Protein AF-A0A453EKZ5-F1 (afdb_monomer_lite)

Structure (mmCIF, N/CA/C/O backbone):
data_AF-A0A453EKZ5-F1
#
_entry.id   AF-A0A453EKZ5-F1
#
loop_
_atom_site.group_PDB
_atom_site.id
_atom_site.type_symbol
_atom_site.label_atom_id
_atom_site.label_alt_id
_atom_site.label_comp_id
_atom_site.label_asym_id
_atom_site.label_entity_id
_atom_site.label_seq_id
_atom_site.pdbx_PDB_ins_code
_atom_site.Cartn_x
_atom_site.Cartn_y
_atom_site.Cartn_z
_atom_site.occupancy
_atom_site.B_iso_or_equiv
_atom_site.auth_seq_id
_atom_site.auth_comp_id
_atom_site.auth_asym_id
_atom_site.auth_atom_id
_atom_site.pdbx_PDB_model_num
ATOM 1 N N . PRO A 1 1 ? 11.936 -19.146 4.620 1.00 46.62 1 PRO A N 1
ATOM 2 C CA . PRO A 1 1 ? 11.193 -18.023 5.239 1.00 46.62 1 PRO A CA 1
ATOM 3 C C . PRO A 1 1 ? 9.752 -17.952 4.704 1.00 46.62 1 PRO A C 1
ATOM 5 O O . PRO A 1 1 ? 9.478 -17.277 3.717 1.00 46.62 1 PRO A O 1
ATOM 8 N N . HIS A 1 2 ? 8.849 -18.723 5.315 1.00 42.22 2 HIS A N 1
ATOM 9 C CA . HIS A 1 2 ? 7.422 -18.678 4.997 1.00 42.22 2 HIS A CA 1
ATOM 10 C C . HIS A 1 2 ? 6.851 -17.343 5.484 1.00 42.22 2 HIS A C 1
ATOM 12 O O . HIS A 1 2 ? 6.833 -17.075 6.683 1.00 42.22 2 HIS A O 1
ATOM 18 N N . MET A 1 3 ? 6.413 -16.495 4.553 1.00 52.53 3 MET A N 1
ATOM 19 C CA . MET A 1 3 ? 5.662 -15.282 4.866 1.00 52.53 3 MET A CA 1
ATOM 20 C C . MET A 1 3 ? 4.244 -15.699 5.245 1.00 52.53 3 MET A C 1
ATOM 22 O O . MET A 1 3 ? 3.352 -15.762 4.403 1.00 52.53 3 MET A O 1
ATOM 26 N N . ILE A 1 4 ? 4.064 -16.075 6.509 1.00 51.62 4 ILE A N 1
ATOM 27 C CA . ILE A 1 4 ? 2.748 -16.312 7.093 1.00 51.62 4 ILE A CA 1
ATOM 28 C C . ILE A 1 4 ? 2.074 -14.938 7.104 1.00 51.62 4 ILE A C 1
ATOM 30 O O . ILE A 1 4 ? 2.440 -14.074 7.900 1.00 51.62 4 ILE A O 1
ATOM 34 N N . SER A 1 5 ? 1.179 -14.691 6.145 1.00 55.47 5 SER A N 1
ATOM 35 C CA . SER A 1 5 ? 0.409 -13.449 6.134 1.00 55.47 5 SER A CA 1
ATOM 36 C C . SER A 1 5 ? -0.409 -13.387 7.428 1.00 55.47 5 SER A C 1
ATOM 38 O O . SER A 1 5 ? -1.120 -14.345 7.729 1.00 55.47 5 SER A O 1
ATOM 40 N N . PRO A 1 6 ? -0.326 -12.293 8.204 1.00 53.88 6 PRO A N 1
ATOM 41 C CA . PRO A 1 6 ? -1.081 -12.139 9.453 1.00 53.88 6 PRO A CA 1
ATOM 42 C C . PRO A 1 6 ? -2.600 -12.039 9.219 1.00 53.88 6 PRO A C 1
ATOM 44 O O . PRO A 1 6 ? -3.393 -12.162 10.145 1.00 53.88 6 PRO A O 1
ATOM 47 N N . CYS A 1 7 ? -3.001 -11.837 7.968 1.00 56.59 7 CYS A N 1
ATOM 48 C CA . CYS A 1 7 ? -4.361 -11.864 7.466 1.00 56.59 7 CYS A CA 1
ATOM 49 C C . CYS A 1 7 ? -4.609 -13.265 6.896 1.00 56.59 7 CYS A C 1
ATOM 51 O O . CYS A 1 7 ? -3.923 -13.644 5.947 1.00 56.59 7 CYS A O 1
ATOM 53 N N . GLY A 1 8 ? -5.569 -14.019 7.438 1.00 54.06 8 GLY A N 1
ATOM 54 C CA . GLY A 1 8 ? -5.954 -15.366 6.990 1.00 54.06 8 GLY A CA 1
ATOM 55 C C . GLY A 1 8 ? -6.592 -15.424 5.593 1.00 54.06 8 GLY A C 1
ATOM 56 O O . GLY A 1 8 ? -7.676 -15.973 5.429 1.00 54.06 8 GLY A O 1
ATOM 57 N N . GLY A 1 9 ? -5.938 -14.847 4.585 1.00 50.75 9 GLY A N 1
ATOM 58 C CA . GLY A 1 9 ? -6.283 -14.973 3.178 1.00 50.75 9 GLY A CA 1
ATOM 59 C C . GLY A 1 9 ? -5.620 -16.213 2.588 1.00 50.75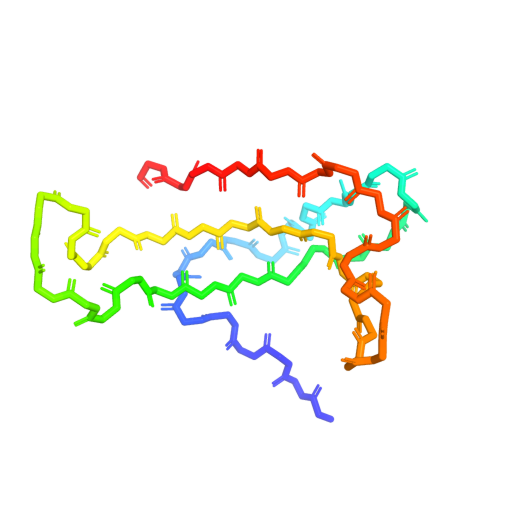 9 GLY A C 1
ATOM 60 O O . GLY A 1 9 ? -4.408 -16.386 2.690 1.00 50.75 9 GLY A O 1
ATOM 61 N N . SER A 1 10 ? -6.448 -17.074 2.004 1.00 49.31 10 SER A N 1
ATOM 62 C CA . SER A 1 10 ? -6.115 -18.301 1.273 1.00 49.31 10 SER A CA 1
ATOM 63 C C . SER A 1 10 ? -4.793 -18.222 0.474 1.00 49.31 10 SER A C 1
ATOM 65 O O . SER A 1 10 ? -4.516 -17.177 -0.115 1.00 49.31 10 SER A O 1
ATOM 67 N N . PRO A 1 11 ? -4.006 -19.313 0.347 1.00 50.25 11 PRO A N 1
ATOM 68 C CA . PRO A 1 11 ? -2.730 -19.356 -0.388 1.00 50.25 11 PRO A CA 1
ATOM 69 C C . PRO A 1 11 ? -2.836 -19.106 -1.907 1.00 50.25 11 PRO A C 1
ATOM 71 O O . PRO A 1 11 ? -1.858 -19.296 -2.630 1.00 50.25 11 PRO A O 1
ATOM 74 N N . GLY A 1 12 ? -3.988 -18.649 -2.408 1.00 53.25 12 GLY A N 1
ATOM 75 C CA . GLY A 1 12 ? -4.080 -17.989 -3.703 1.00 53.25 12 GLY A CA 1
ATOM 76 C C . GLY A 1 12 ? -3.324 -16.669 -3.633 1.00 53.25 12 GLY A C 1
ATOM 77 O O . GLY A 1 12 ? -3.896 -15.634 -3.313 1.00 53.25 12 GLY A O 1
ATOM 78 N N . THR A 1 13 ? -2.016 -16.718 -3.867 1.00 63.16 13 THR A N 1
ATOM 79 C CA . THR A 1 13 ? -1.130 -15.557 -3.862 1.00 63.16 13 THR A CA 1
ATOM 80 C C . THR A 1 13 ? -1.694 -14.470 -4.771 1.00 63.16 13 THR A C 1
ATOM 82 O O . THR A 1 13 ? -1.605 -14.576 -5.994 1.00 63.16 13 THR A O 1
ATOM 85 N N . CYS A 1 14 ? -2.280 -13.418 -4.198 1.00 73.88 14 CYS A N 1
ATOM 86 C CA . CYS A 1 14 ? -2.586 -12.218 -4.962 1.00 73.88 14 CYS A CA 1
ATOM 87 C C . CYS A 1 14 ? -1.265 -11.683 -5.526 1.00 73.88 14 CYS A C 1
ATOM 89 O O . CYS A 1 14 ? -0.261 -11.604 -4.814 1.00 73.88 14 CYS A O 1
ATOM 91 N N . PHE A 1 15 ? -1.244 -11.361 -6.817 1.00 85.50 15 PHE A N 1
ATOM 92 C CA . PHE A 1 15 ? -0.068 -10.810 -7.484 1.00 85.50 15 PHE A CA 1
ATOM 93 C C . PHE A 1 15 ? -0.266 -9.312 -7.700 1.00 85.50 15 PHE A C 1
ATOM 95 O O . PHE A 1 15 ? -1.342 -8.878 -8.108 1.00 85.50 15 PHE A O 1
ATOM 102 N N . CYS A 1 16 ? 0.772 -8.513 -7.450 1.00 89.69 16 CYS A N 1
ATOM 103 C CA . CYS A 1 16 ? 0.737 -7.090 -7.790 1.00 89.69 16 CYS A CA 1
ATOM 104 C C . CYS A 1 16 ? 1.011 -6.868 -9.290 1.00 89.69 16 CYS A C 1
ATOM 106 O O . CYS A 1 16 ? 1.283 -7.810 -10.038 1.00 89.69 16 CYS A O 1
ATOM 108 N N . TYR A 1 17 ? 1.024 -5.609 -9.741 1.00 89.12 17 TYR A N 1
ATOM 109 C CA . TYR A 1 17 ? 1.334 -5.268 -11.139 1.00 89.12 17 TYR A CA 1
ATOM 110 C C . TYR A 1 17 ? 2.733 -5.711 -11.592 1.00 89.12 17 TYR A C 1
ATOM 112 O O . TYR A 1 17 ? 2.949 -5.943 -12.777 1.00 89.12 17 TYR A O 1
ATOM 120 N N . CYS A 1 18 ? 3.662 -5.920 -10.656 1.00 89.00 18 CY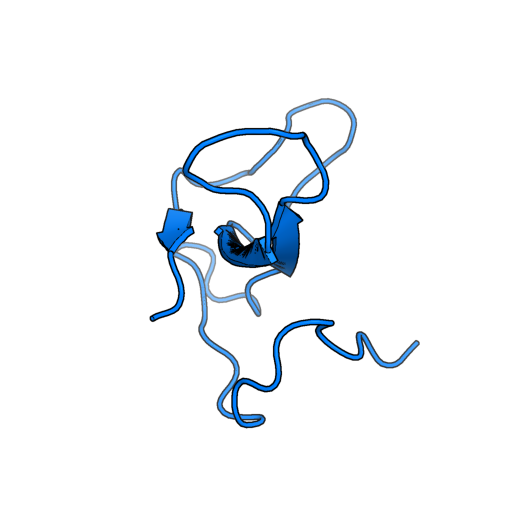S A N 1
ATOM 121 C CA . CYS A 1 18 ? 4.979 -6.495 -10.937 1.00 89.00 18 CYS A CA 1
ATOM 122 C C . CYS A 1 18 ? 4.959 -8.024 -11.121 1.00 89.00 18 CYS A C 1
ATOM 124 O O . CYS A 1 18 ? 6.023 -8.617 -11.259 1.00 89.00 18 CYS A O 1
ATOM 126 N N . ARG A 1 19 ? 3.782 -8.668 -11.074 1.00 88.00 19 ARG A N 1
ATOM 127 C CA . ARG A 1 19 ? 3.599 -10.129 -11.159 1.00 88.00 19 ARG A CA 1
ATOM 128 C C . ARG A 1 19 ? 4.316 -10.917 -10.055 1.00 88.00 19 ARG A C 1
ATOM 130 O O . ARG A 1 19 ? 4.593 -12.098 -10.224 1.00 88.00 19 ARG A O 1
ATOM 137 N N . VAL A 1 20 ? 4.576 -10.284 -8.911 1.00 86.88 20 VAL A N 1
ATOM 138 C CA . VAL A 1 20 ? 5.130 -10.941 -7.715 1.00 86.88 20 VAL A CA 1
ATOM 139 C C . VAL A 1 20 ? 4.068 -11.061 -6.618 1.00 86.88 20 VAL A C 1
ATOM 141 O O . VAL A 1 20 ? 3.128 -10.255 -6.614 1.00 86.88 20 VAL A O 1
ATOM 144 N N . PRO A 1 21 ? 4.197 -12.027 -5.687 1.00 86.56 21 PRO A N 1
ATOM 145 C CA . PRO A 1 21 ? 3.272 -12.173 -4.568 1.00 86.56 21 PRO A CA 1
ATOM 146 C C . PRO A 1 21 ? 3.169 -10.879 -3.767 1.00 86.56 21 PRO A C 1
ATOM 148 O O . PRO A 1 21 ? 4.183 -10.283 -3.408 1.00 86.56 21 PRO A O 1
ATOM 151 N N . THR A 1 22 ? 1.952 -10.429 -3.485 1.00 86.69 22 THR A N 1
ATOM 152 C CA . THR A 1 22 ? 1.714 -9.228 -2.681 1.00 86.69 22 THR A CA 1
ATOM 153 C C . THR A 1 22 ? 2.219 -9.412 -1.256 1.00 86.69 22 THR A C 1
ATOM 155 O O . THR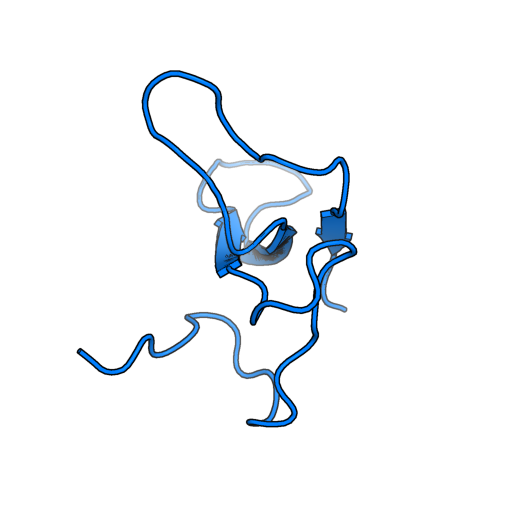 A 1 22 ? 2.195 -10.518 -0.718 1.00 86.69 22 THR A O 1
ATOM 158 N N . ARG A 1 23 ? 2.621 -8.315 -0.614 1.00 83.88 23 ARG A N 1
ATOM 159 C CA . ARG A 1 23 ? 2.911 -8.288 0.827 1.00 83.88 23 ARG A CA 1
ATOM 160 C C . ARG A 1 23 ? 1.761 -7.621 1.555 1.00 83.88 23 ARG A C 1
ATOM 162 O O . ARG A 1 23 ? 1.204 -6.659 1.038 1.00 83.88 23 ARG A O 1
ATOM 169 N N . GLY A 1 24 ? 1.415 -8.104 2.735 1.00 84.56 24 GLY A N 1
ATOM 170 C CA . GLY A 1 24 ? 0.305 -7.560 3.504 1.00 84.56 24 GLY A CA 1
ATOM 171 C C . GLY A 1 24 ? 0.601 -7.477 4.987 1.00 84.56 24 GLY A C 1
ATOM 172 O O . GLY A 1 24 ? 1.594 -8.022 5.471 1.00 84.56 24 GLY A O 1
ATOM 173 N N . GLY A 1 25 ? -0.268 -6.768 5.692 1.00 86.50 25 GLY A N 1
ATOM 174 C CA . GLY A 1 25 ? -0.187 -6.565 7.128 1.00 86.50 25 GLY A CA 1
ATOM 175 C C . GLY A 1 25 ? -1.539 -6.185 7.713 1.00 86.50 25 GLY A C 1
ATOM 176 O O . GLY A 1 25 ? -2.517 -6.002 6.989 1.00 86.50 25 GLY A O 1
ATOM 177 N N . VAL A 1 26 ? -1.572 -6.055 9.035 1.00 89.00 26 VAL A N 1
ATOM 178 C CA . VAL A 1 26 ? -2.733 -5.583 9.796 1.00 89.00 26 VAL A CA 1
ATOM 179 C C . VAL A 1 26 ? -2.423 -4.189 10.322 1.00 89.00 26 VAL A C 1
ATOM 181 O O . VAL A 1 26 ? -1.311 -3.926 10.780 1.00 89.00 26 VAL A O 1
ATOM 184 N N . VAL A 1 27 ? -3.391 -3.279 10.251 1.00 90.06 27 VAL A N 1
ATOM 185 C CA . VAL A 1 27 ? -3.248 -1.942 10.832 1.00 90.06 27 VAL A CA 1
ATOM 186 C C . VAL A 1 27 ? -3.366 -2.047 12.350 1.00 90.06 27 VAL A C 1
ATOM 188 O O . VAL A 1 27 ? -4.457 -2.207 12.891 1.00 90.06 27 VAL A O 1
ATOM 191 N N . SER A 1 28 ? -2.238 -1.936 13.048 1.00 90.94 28 SER A N 1
ATOM 192 C CA . SER A 1 28 ? -2.211 -1.906 14.520 1.00 90.94 28 SER A CA 1
ATOM 193 C C . SER A 1 28 ? -2.446 -0.508 15.099 1.00 90.94 28 SER A C 1
ATOM 195 O O . SER A 1 28 ? -2.693 -0.370 16.295 1.00 90.94 28 SER A O 1
ATOM 197 N N . VAL A 1 29 ? -2.359 0.528 14.260 1.00 92.31 29 VAL A N 1
ATOM 198 C CA . VAL A 1 29 ? -2.558 1.924 14.664 1.00 92.31 29 VAL A CA 1
ATOM 199 C C . VAL A 1 29 ? -4.013 2.122 15.121 1.00 92.31 29 VAL A C 1
ATOM 201 O O . VAL A 1 29 ? -4.922 1.741 14.377 1.00 92.31 29 VAL A O 1
ATOM 204 N N . PRO A 1 30 ? -4.257 2.706 16.312 1.00 93.19 30 PRO A N 1
ATOM 205 C CA . PRO A 1 30 ? -5.605 3.005 16.789 1.00 93.19 30 PRO A CA 1
ATOM 206 C C . PRO A 1 30 ? -6.361 3.923 15.824 1.00 93.19 30 PRO A C 1
ATOM 208 O O . PRO A 1 30 ? -5.843 4.955 15.402 1.00 93.19 30 PRO A O 1
ATOM 211 N N . GLY A 1 31 ? -7.596 3.559 15.488 1.00 93.75 31 GLY A N 1
ATOM 212 C CA . GLY A 1 31 ? -8.452 4.342 14.601 1.00 93.75 31 GLY A CA 1
ATOM 213 C C . GLY A 1 31 ? -9.504 3.491 13.890 1.00 93.75 31 GLY A C 1
ATOM 214 O O . GLY A 1 31 ? -9.571 2.282 14.112 1.00 93.75 31 GLY A O 1
ATOM 215 N N . PRO A 1 32 ? -10.304 4.087 12.987 1.00 92.94 32 PRO A N 1
ATOM 216 C CA . PRO A 1 32 ? -11.383 3.385 12.278 1.00 92.94 32 PRO A CA 1
ATOM 217 C C . PRO A 1 32 ? -10.916 2.171 11.463 1.00 92.94 32 PRO A C 1
ATOM 219 O O . PRO A 1 32 ? -11.697 1.272 11.165 1.00 92.94 32 PRO A O 1
ATOM 222 N N . MET A 1 33 ? -9.634 2.152 11.094 1.00 90.12 33 MET A N 1
ATOM 223 C CA . MET A 1 33 ? -9.019 1.084 10.308 1.00 90.12 33 MET A CA 1
ATOM 224 C C . MET A 1 33 ? -8.271 0.058 11.168 1.00 90.12 33 MET A C 1
ATOM 226 O O . MET A 1 33 ? -7.702 -0.878 10.614 1.00 90.12 33 MET A O 1
ATOM 230 N N . GLN A 1 34 ? -8.253 0.205 12.498 1.00 92.12 34 GLN A N 1
ATOM 231 C CA . GLN A 1 34 ? -7.554 -0.721 13.388 1.00 92.12 34 GLN A CA 1
ATOM 232 C C . GLN A 1 34 ? -8.060 -2.157 13.190 1.00 92.12 34 GLN A C 1
ATOM 234 O O . GLN A 1 34 ? -9.262 -2.411 13.107 1.00 92.12 34 GLN A O 1
ATOM 239 N N . GLY A 1 35 ? -7.129 -3.102 13.088 1.00 88.88 35 GLY A N 1
ATOM 240 C CA . GLY A 1 35 ? -7.425 -4.515 12.863 1.00 88.88 35 GLY A CA 1
ATOM 241 C C . GLY A 1 35 ? -7.811 -4.866 11.422 1.00 88.88 35 GLY A C 1
ATOM 242 O O . GLY A 1 35 ? -7.949 -6.048 11.117 1.00 88.88 35 GLY A O 1
ATOM 243 N N . LYS A 1 36 ? -7.959 -3.890 10.513 1.00 88.44 36 LYS A N 1
ATOM 244 C CA . LYS A 1 36 ? -8.151 -4.167 9.083 1.00 88.44 36 LYS A CA 1
ATOM 245 C C . LYS A 1 36 ? -6.831 -4.572 8.447 1.00 88.44 36 LYS A C 1
ATOM 247 O O . LYS A 1 36 ? -5.776 -4.022 8.773 1.00 88.44 36 LYS A O 1
ATOM 252 N N . CYS A 1 37 ? -6.899 -5.514 7.514 1.00 88.19 37 CYS A N 1
ATOM 253 C CA . CYS A 1 37 ? -5.718 -5.967 6.799 1.00 88.19 37 CYS A CA 1
ATOM 254 C C . CYS A 1 37 ? -5.629 -5.348 5.409 1.00 88.19 37 CYS A C 1
ATOM 256 O O . CYS A 1 37 ? -6.636 -5.041 4.776 1.00 88.19 37 CYS A O 1
ATOM 258 N N . PHE A 1 38 ? -4.410 -5.196 4.919 1.00 87.50 38 PHE A N 1
ATOM 259 C CA . PHE A 1 38 ? -4.125 -4.635 3.606 1.00 87.50 38 PHE A CA 1
ATOM 260 C C . PHE A 1 38 ? -3.107 -5.495 2.871 1.00 87.50 38 PHE A C 1
ATOM 262 O O . PHE A 1 38 ? -2.305 -6.194 3.493 1.00 87.50 38 PHE A O 1
ATOM 269 N N . PHE A 1 39 ? -3.108 -5.386 1.546 1.00 88.56 39 PHE A N 1
ATOM 270 C CA . PHE A 1 39 ? -2.083 -5.930 0.667 1.00 88.56 39 PHE A CA 1
ATOM 271 C C . PHE A 1 39 ? -1.534 -4.824 -0.230 1.00 88.56 39 PHE A C 1
ATOM 273 O O . PHE A 1 39 ? -2.274 -4.001 -0.759 1.00 88.56 39 PHE A O 1
ATOM 280 N N . GLY A 1 40 ? -0.223 -4.826 -0.425 1.00 89.25 40 GLY A N 1
ATOM 281 C CA . GLY A 1 40 ? 0.510 -3.901 -1.275 1.00 89.25 40 GLY A CA 1
ATOM 282 C C . GLY A 1 40 ? 1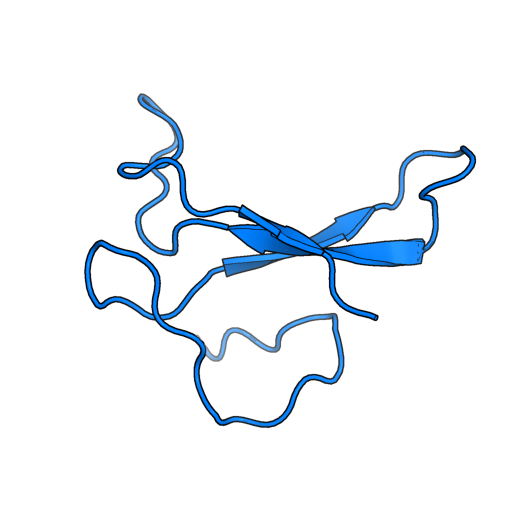.551 -4.610 -2.140 1.00 89.25 40 GLY A C 1
ATOM 283 O O . GLY A 1 40 ? 1.681 -5.840 -2.129 1.00 89.25 40 GLY A O 1
ATOM 284 N N . CYS A 1 41 ? 2.303 -3.825 -2.914 1.00 90.12 41 CYS A N 1
ATOM 285 C CA . CYS A 1 41 ? 3.344 -4.338 -3.803 1.00 90.12 41 CYS A CA 1
ATOM 286 C C . CYS A 1 41 ? 4.346 -5.249 -3.071 1.00 90.12 41 CYS A C 1
ATOM 288 O O . CYS A 1 41 ? 5.049 -4.810 -2.161 1.00 90.12 41 CYS A O 1
ATOM 290 N N . GLY A 1 42 ? 4.461 -6.501 -3.527 1.00 88.06 42 GLY A N 1
ATOM 291 C CA . GLY A 1 42 ? 5.435 -7.473 -3.026 1.00 88.06 42 GLY A CA 1
ATOM 292 C C . GLY A 1 42 ? 6.887 -7.037 -3.180 1.00 88.06 42 GLY A C 1
ATOM 293 O O . GLY A 1 42 ? 7.703 -7.299 -2.299 1.00 88.06 42 GLY A O 1
ATOM 294 N N . ASN A 1 43 ? 7.185 -6.304 -4.253 1.00 87.88 43 ASN A N 1
ATOM 295 C CA . ASN A 1 43 ? 8.456 -5.619 -4.464 1.00 87.88 43 ASN A CA 1
ATOM 296 C C . ASN A 1 43 ? 8.416 -4.261 -3.765 1.00 87.88 43 ASN A C 1
ATOM 298 O O . ASN A 1 43 ? 8.172 -3.228 -4.386 1.00 87.88 43 ASN A O 1
ATOM 302 N N . TRP A 1 44 ? 8.619 -4.274 -2.455 1.00 83.38 44 TRP A N 1
ATOM 303 C CA . TRP A 1 44 ? 8.844 -3.064 -1.675 1.00 83.38 44 TRP A CA 1
ATOM 304 C C . TRP A 1 44 ? 10.284 -3.056 -1.192 1.00 83.38 44 TRP A C 1
ATOM 306 O O . TRP A 1 44 ? 10.794 -4.067 -0.698 1.00 83.38 44 TRP A O 1
ATOM 316 N N . THR A 1 45 ? 10.928 -1.910 -1.370 1.00 81.75 45 THR A N 1
ATOM 317 C CA . THR A 1 45 ? 12.322 -1.668 -1.016 1.00 81.75 45 THR A CA 1
ATOM 318 C C . THR A 1 45 ? 12.386 -0.629 0.104 1.00 81.75 45 THR A C 1
ATOM 320 O O . THR A 1 45 ? 11.624 0.335 0.066 1.00 81.75 45 THR A O 1
ATOM 323 N N . PRO A 1 46 ? 13.295 -0.764 1.085 1.00 78.25 46 PRO A N 1
ATOM 324 C CA . PRO A 1 46 ? 13.425 0.226 2.157 1.00 78.25 46 PRO A CA 1
ATOM 325 C C . PRO A 1 46 ? 13.765 1.633 1.649 1.00 78.25 46 PRO A C 1
ATOM 327 O O . PRO A 1 46 ? 13.338 2.616 2.240 1.00 78.25 46 PRO A O 1
ATOM 330 N N . ALA A 1 47 ? 14.525 1.725 0.552 1.00 86.81 47 ALA A N 1
ATOM 331 C CA . ALA A 1 47 ? 15.003 2.994 0.009 1.00 86.81 47 ALA A CA 1
ATOM 332 C C . ALA A 1 47 ? 13.982 3.708 -0.892 1.00 86.81 47 ALA A C 1
ATOM 334 O O . ALA A 1 47 ? 13.982 4.933 -0.944 1.00 86.81 47 ALA A O 1
ATOM 335 N N . MET A 1 48 ? 13.141 2.965 -1.623 1.00 83.81 48 MET A N 1
ATOM 336 C CA . MET A 1 48 ? 12.258 3.538 -2.658 1.00 83.81 48 MET A CA 1
ATOM 337 C C . MET A 1 48 ? 10.780 3.199 -2.456 1.00 83.81 48 MET A C 1
ATOM 339 O O . MET A 1 48 ? 9.926 3.627 -3.226 1.00 83.81 48 MET A O 1
ATOM 343 N N . GLY A 1 49 ? 10.460 2.434 -1.412 1.00 87.31 49 GLY A N 1
ATOM 344 C CA . GLY A 1 49 ? 9.107 1.990 -1.130 1.00 87.31 49 GLY A CA 1
ATOM 345 C C . GLY A 1 49 ? 8.606 0.956 -2.149 1.00 87.31 49 GLY A C 1
ATOM 346 O O . GLY A 1 49 ? 9.395 0.145 -2.656 1.00 87.31 49 GLY A O 1
ATOM 347 N N . PRO A 1 50 ? 7.285 0.909 -2.401 1.00 89.06 50 PRO A N 1
ATOM 348 C CA . PRO A 1 50 ? 6.689 -0.045 -3.327 1.00 89.06 50 PRO A CA 1
ATOM 349 C C . PRO A 1 50 ? 7.036 0.303 -4.782 1.00 89.06 50 PRO A C 1
ATOM 351 O O . PRO A 1 50 ? 6.835 1.426 -5.224 1.00 89.06 50 PRO A O 1
ATOM 354 N N . VAL A 1 51 ? 7.486 -0.687 -5.558 1.00 91.69 51 VAL A N 1
ATOM 355 C CA . VAL A 1 51 ? 7.833 -0.516 -6.986 1.00 91.69 51 VAL A CA 1
ATOM 356 C C . VAL A 1 51 ? 6.615 -0.208 -7.868 1.00 91.69 51 VAL A C 1
ATOM 358 O O . VAL A 1 51 ? 6.752 0.408 -8.920 1.00 91.69 51 VAL A O 1
ATOM 361 N N . CYS A 1 52 ? 5.414 -0.628 -7.463 1.00 90.94 52 CYS A N 1
ATOM 362 C CA . CYS A 1 52 ? 4.176 -0.304 -8.170 1.00 90.94 52 CYS A CA 1
ATOM 363 C C . CYS A 1 52 ? 3.095 0.182 -7.196 1.00 90.94 52 CYS A C 1
ATOM 365 O O . CYS A 1 52 ? 3.117 -0.205 -6.024 1.00 90.94 52 CYS A O 1
ATOM 367 N N . PRO A 1 53 ? 2.105 0.961 -7.668 1.00 91.19 53 PRO A N 1
ATOM 368 C CA . PRO A 1 53 ? 1.055 1.533 -6.824 1.00 91.19 53 PRO A CA 1
ATOM 369 C C . PRO A 1 53 ? -0.053 0.524 -6.465 1.0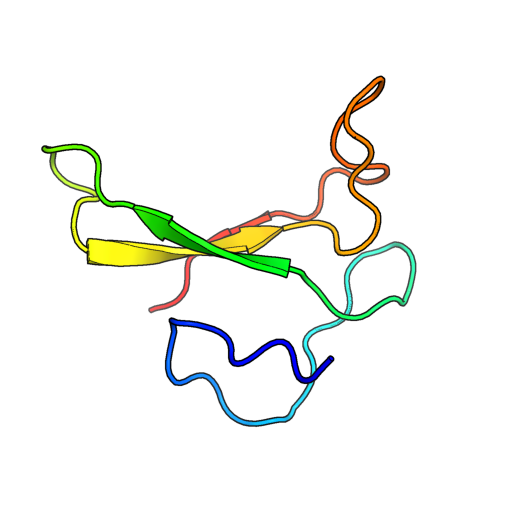0 91.19 53 PRO A C 1
ATOM 371 O O . PRO A 1 53 ? -1.188 0.910 -6.207 1.00 91.19 53 PRO A O 1
ATOM 374 N N . TYR A 1 54 ? 0.237 -0.781 -6.485 1.00 89.38 54 TYR A N 1
ATOM 375 C CA . TYR A 1 54 ? -0.730 -1.798 -6.083 1.00 89.38 54 TYR A CA 1
ATOM 376 C C . TYR A 1 54 ? -1.003 -1.694 -4.580 1.00 89.38 54 TYR A C 1
ATOM 378 O O . TYR A 1 54 ? -0.080 -1.843 -3.772 1.00 89.38 54 TYR A O 1
ATOM 386 N N . PHE A 1 55 ? -2.269 -1.487 -4.225 1.00 89.88 55 PHE A N 1
ATOM 387 C CA . PHE A 1 55 ? -2.746 -1.433 -2.851 1.00 89.88 55 PHE A CA 1
ATOM 388 C C . PHE A 1 55 ? -4.226 -1.823 -2.787 1.00 89.88 55 PHE A C 1
ATOM 390 O O . PHE A 1 55 ? -5.038 -1.273 -3.529 1.00 89.88 55 PHE A O 1
ATOM 397 N N . VAL A 1 56 ? -4.579 -2.757 -1.904 1.00 88.38 56 VAL A N 1
ATOM 398 C CA . VAL A 1 56 ? -5.959 -3.211 -1.684 1.00 88.38 56 VAL A CA 1
ATOM 399 C C . VAL A 1 56 ? -6.205 -3.484 -0.201 1.00 88.38 56 VAL A C 1
ATOM 401 O O . VAL A 1 56 ? -5.328 -3.985 0.504 1.00 88.38 56 VAL A O 1
ATOM 404 N N . TRP A 1 57 ? -7.411 -3.184 0.273 1.00 86.69 57 TRP A N 1
ATOM 405 C CA . TRP A 1 57 ? -7.879 -3.604 1.595 1.00 86.69 57 TRP A CA 1
ATOM 406 C C . TRP A 1 57 ? -8.456 -5.018 1.517 1.00 86.69 57 TRP A C 1
ATOM 408 O O . TRP A 1 57 ? -9.116 -5.356 0.535 1.00 86.69 57 TRP A O 1
ATOM 418 N N . THR A 1 58 ? -8.218 -5.839 2.542 1.00 78.75 58 THR A N 1
ATOM 41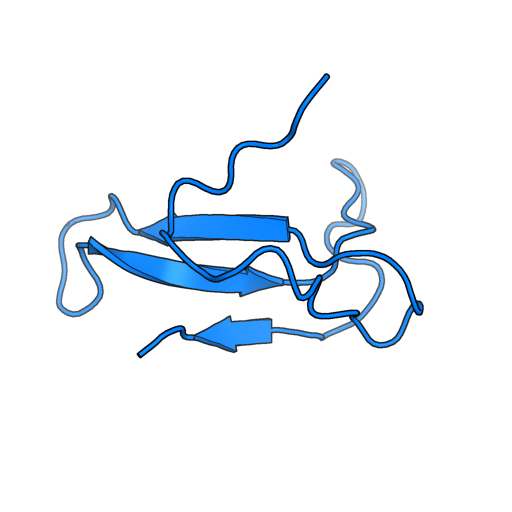9 C CA . THR A 1 58 ? -9.005 -7.063 2.727 1.00 78.75 58 THR A CA 1
ATOM 420 C C . THR A 1 58 ? -10.350 -6.694 3.335 1.00 78.75 58 THR A C 1
ATOM 422 O O . THR A 1 58 ? -10.415 -5.824 4.210 1.00 78.75 58 THR A O 1
ATOM 425 N N . ASN A 1 59 ? -11.399 -7.379 2.887 1.00 62.53 59 ASN A N 1
ATOM 426 C CA . ASN A 1 59 ? -12.650 -7.447 3.634 1.00 62.53 59 ASN A CA 1
ATOM 427 C C . ASN A 1 59 ? -12.514 -8.424 4.802 1.00 62.53 59 ASN A C 1
ATOM 429 O O . ASN A 1 59 ? -11.770 -9.421 4.631 1.00 62.53 59 ASN A O 1
#

Sequence (59 aa):
PHMISPCGGSPGTCFCYCRVPTRGGVVSVPGPMQGKCFFGCGNWTPAMGPVCPYFVWTN

Radius of gyration: 11.7 Å; chains: 1; bounding box: 28×24×28 Å

Foldseek 3Di:
DDPPAPDPDDPPFDADPVRDGWHKHAPCDDDPRHRWMKTDAPPADPVPGHPDGDIDTDD

pLDDT: mean 79.51, std 15.39, range [42.22, 93.75]

Secondary structure (DSSP, 8-state):
-----SS---SS--B-TTSSBPEEEE--SSSTTTT-EEEE-S-EETTTEESS--EEE--

Organism: Aegilops tauschii subsp. strangulata (NCBI:txid200361)